Protein AF-A0A812WGP2-F1 (afdb_monomer_lite)

Structure (mmCIF, N/CA/C/O backbone):
data_AF-A0A812WGP2-F1
#
_entry.id   AF-A0A812WGP2-F1
#
loop_
_atom_site.group_PDB
_atom_site.id
_atom_site.type_symbol
_atom_site.label_atom_id
_atom_site.label_alt_id
_atom_site.label_comp_id
_atom_site.label_asym_id
_atom_site.label_entity_id
_atom_site.label_seq_id
_atom_site.pdbx_PDB_ins_code
_atom_site.Cartn_x
_atom_site.Cartn_y
_atom_site.Cartn_z
_atom_site.occupancy
_atom_site.B_iso_or_equiv
_atom_site.auth_seq_id
_atom_site.auth_comp_id
_atom_site.auth_asym_id
_atom_site.auth_atom_id
_atom_site.pdbx_PDB_model_num
ATOM 1 N N . MET A 1 1 ? 20.827 19.713 -6.432 1.00 37.56 1 MET A N 1
ATOM 2 C CA . MET A 1 1 ? 19.715 19.009 -5.761 1.00 37.56 1 MET A CA 1
ATOM 3 C C . MET A 1 1 ? 18.710 18.573 -6.820 1.00 37.56 1 MET A C 1
ATOM 5 O O . MET A 1 1 ? 17.705 19.246 -6.974 1.00 37.56 1 MET A O 1
ATOM 9 N N . SER A 1 2 ? 18.998 17.507 -7.579 1.00 42.19 2 SER A N 1
ATOM 10 C CA . SER A 1 2 ? 18.069 16.972 -8.594 1.00 42.19 2 SER A CA 1
ATOM 11 C C . SER A 1 2 ? 18.390 15.505 -8.925 1.00 42.19 2 SER A C 1
ATOM 13 O O . SER A 1 2 ? 18.636 15.168 -10.077 1.0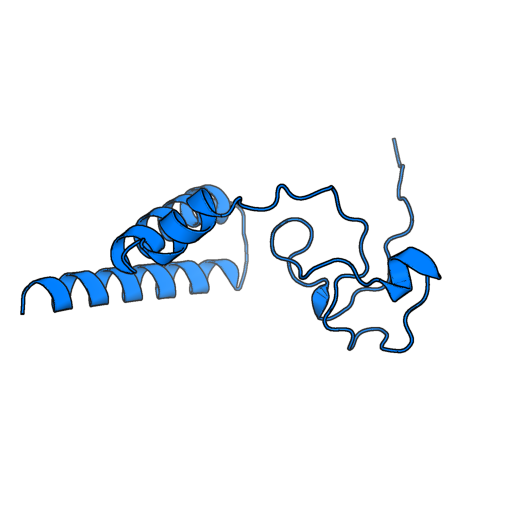0 42.19 2 SER A O 1
ATOM 15 N N . ASP A 1 3 ? 18.414 14.621 -7.925 1.00 41.06 3 ASP A N 1
ATOM 16 C CA . ASP A 1 3 ? 18.536 13.171 -8.140 1.00 41.06 3 ASP A CA 1
ATOM 17 C C . ASP A 1 3 ? 17.190 12.582 -8.589 1.00 41.06 3 ASP A C 1
ATOM 19 O O . ASP A 1 3 ? 16.498 11.884 -7.850 1.00 41.06 3 ASP A O 1
ATOM 23 N N . THR A 1 4 ? 16.775 12.881 -9.821 1.00 45.09 4 THR A N 1
ATOM 24 C CA . THR A 1 4 ? 15.630 12.212 -10.461 1.00 45.09 4 THR A CA 1
ATOM 25 C C . THR A 1 4 ? 16.094 10.866 -11.018 1.00 45.09 4 THR A C 1
ATOM 27 O O . THR A 1 4 ? 16.290 10.678 -12.217 1.00 45.09 4 THR A O 1
ATOM 30 N N . LYS A 1 5 ? 16.326 9.907 -10.115 1.00 44.38 5 LYS A N 1
ATOM 31 C CA . LYS A 1 5 ? 16.628 8.515 -10.466 1.00 44.38 5 LYS A CA 1
ATOM 32 C C . LYS A 1 5 ? 15.417 7.923 -11.193 1.00 44.38 5 LYS A C 1
ATOM 34 O O . LYS A 1 5 ? 14.316 7.916 -10.649 1.00 44.38 5 LYS A O 1
ATOM 39 N N . GLN A 1 6 ? 15.640 7.477 -12.429 1.00 48.44 6 GLN A N 1
ATOM 40 C CA . GLN A 1 6 ? 14.634 6.985 -13.373 1.00 48.44 6 GLN A CA 1
ATOM 41 C C . GLN A 1 6 ? 13.524 6.156 -12.705 1.00 48.44 6 GLN A C 1
ATOM 43 O O . GLN A 1 6 ? 13.761 5.097 -12.120 1.00 48.44 6 GLN A O 1
ATOM 48 N N . LEU A 1 7 ? 12.303 6.679 -12.808 1.00 57.72 7 LEU A N 1
ATOM 49 C CA . LEU A 1 7 ? 11.062 6.073 -12.349 1.00 57.72 7 LEU A CA 1
ATOM 50 C C . LEU A 1 7 ? 10.696 4.906 -13.279 1.00 57.72 7 LEU A C 1
ATOM 52 O O . LEU A 1 7 ? 10.493 5.113 -14.473 1.00 57.72 7 LEU A O 1
ATOM 56 N N . GLY A 1 8 ? 10.606 3.682 -12.746 1.00 63.97 8 GLY A N 1
ATOM 57 C CA . GLY A 1 8 ? 10.050 2.548 -13.493 1.00 63.97 8 GLY A CA 1
ATOM 58 C C . GLY A 1 8 ? 8.642 2.869 -14.014 1.00 63.97 8 GLY A C 1
ATOM 59 O O . GLY A 1 8 ? 7.889 3.575 -13.349 1.00 63.97 8 GLY A O 1
ATOM 60 N N . ALA A 1 9 ? 8.283 2.383 -15.205 1.00 81.12 9 ALA A N 1
ATOM 61 C CA . ALA A 1 9 ? 6.991 2.687 -15.836 1.00 81.12 9 ALA A CA 1
ATOM 62 C C . ALA A 1 9 ? 5.803 2.393 -14.898 1.00 81.12 9 ALA A C 1
ATOM 64 O O . ALA A 1 9 ? 5.776 1.348 -14.246 1.00 81.12 9 ALA A O 1
ATOM 65 N N . LEU A 1 10 ? 4.824 3.301 -14.826 1.00 87.75 10 LEU A N 1
ATOM 66 C CA . LEU A 1 10 ? 3.664 3.162 -13.942 1.00 87.75 10 LEU A CA 1
ATOM 67 C C . LEU A 1 10 ? 2.848 1.913 -14.311 1.00 87.75 10 LEU A C 1
ATOM 69 O O . LEU A 1 10 ? 2.307 1.827 -15.403 1.00 87.75 10 LEU A O 1
ATOM 73 N N . SER A 1 11 ? 2.693 0.980 -13.373 1.00 94.19 11 SER A N 1
ATOM 74 C CA . SER A 1 11 ? 1.805 -0.174 -13.527 1.00 94.19 11 SER A CA 1
ATOM 75 C C . SER A 1 11 ? 0.557 -0.060 -12.655 1.00 94.19 11 SER A C 1
ATOM 77 O O . SER A 1 11 ? 0.483 0.755 -11.728 1.00 94.19 11 SER A O 1
ATOM 79 N N . GLN A 1 12 ? -0.424 -0.934 -12.882 1.00 94.94 12 GLN A N 1
ATOM 80 C CA . GLN A 1 12 ? -1.579 -1.080 -11.998 1.00 94.94 12 GLN A CA 1
ATOM 81 C C . GLN A 1 12 ? -1.152 -1.344 -10.544 1.00 94.94 12 GLN A C 1
ATOM 83 O O . GLN A 1 12 ? -1.728 -0.774 -9.615 1.00 94.94 12 GLN A O 1
ATOM 88 N N . GLY A 1 13 ? -0.118 -2.166 -10.339 1.00 93.69 13 GLY A N 1
ATOM 89 C CA . GLY A 1 13 ? 0.446 -2.455 -9.021 1.00 93.69 13 GLY A CA 1
ATOM 90 C C . GLY A 1 13 ? 1.163 -1.275 -8.363 1.00 93.69 13 GLY A C 1
ATOM 91 O O . GLY A 1 13 ? 1.299 -1.264 -7.137 1.00 93.69 13 GLY A O 1
ATOM 92 N N . SER A 1 14 ? 1.592 -0.284 -9.149 1.00 93.44 14 SER A N 1
ATOM 93 C CA . SER A 1 14 ? 2.250 0.929 -8.654 1.00 93.44 14 SER A CA 1
ATOM 94 C C . SER A 1 14 ? 1.297 1.944 -8.019 1.00 93.44 14 SER A C 1
ATOM 96 O O . SER A 1 14 ? 1.755 2.867 -7.342 1.00 93.44 14 SER A O 1
ATOM 98 N N . ARG A 1 15 ? -0.022 1.794 -8.191 1.00 89.25 15 ARG A N 1
ATOM 99 C CA . ARG A 1 15 ? -1.010 2.698 -7.581 1.00 89.25 15 ARG A CA 1
ATOM 100 C C . ARG A 1 15 ? -0.884 2.681 -6.053 1.00 89.25 15 ARG A C 1
ATOM 102 O O . ARG A 1 15 ? -0.925 1.620 -5.438 1.00 89.25 15 ARG A O 1
ATOM 109 N N . GLY A 1 16 ? -0.721 3.863 -5.457 1.00 82.69 16 GLY A N 1
ATOM 110 C CA . GLY A 1 16 ? -0.507 4.034 -4.015 1.00 82.69 16 GLY A CA 1
ATOM 111 C C . GLY A 1 16 ? 0.958 3.980 -3.563 1.00 82.69 16 GLY A C 1
ATOM 112 O O . GLY A 1 16 ? 1.212 3.920 -2.363 1.00 82.69 16 GLY A O 1
ATOM 113 N N . HIS A 1 17 ? 1.939 3.967 -4.470 1.00 87.00 17 HIS A N 1
ATOM 114 C CA . HIS A 1 17 ? 3.355 4.063 -4.094 1.00 87.00 17 HIS A CA 1
ATOM 115 C C . HIS A 1 17 ? 3.649 5.422 -3.425 1.00 87.00 17 HIS A C 1
ATOM 117 O O . HIS A 1 17 ? 3.107 6.423 -3.890 1.00 87.00 17 HIS A O 1
ATOM 123 N N . PRO A 1 18 ? 4.477 5.489 -2.360 1.00 86.31 18 PRO A N 1
ATOM 124 C CA . PRO A 1 18 ? 5.289 4.411 -1.771 1.00 86.31 18 PRO A CA 1
ATOM 125 C C . PRO A 1 18 ? 4.590 3.555 -0.704 1.00 86.31 18 PRO A C 1
ATOM 127 O O . PRO A 1 18 ? 5.030 2.433 -0.431 1.00 86.31 18 PRO A O 1
ATOM 130 N N . PHE A 1 19 ? 3.481 4.033 -0.142 1.00 81.06 19 PHE A N 1
ATOM 131 C CA . PHE A 1 19 ? 2.916 3.495 1.100 1.00 81.06 19 PHE A CA 1
ATOM 132 C C . PHE A 1 19 ? 1.971 2.301 0.898 1.00 81.06 19 PHE A C 1
ATOM 134 O O . PHE A 1 19 ? 2.072 1.299 1.601 1.00 81.06 19 PHE A O 1
ATOM 141 N N . LEU A 1 20 ? 1.077 2.383 -0.088 1.00 83.25 20 LEU A N 1
ATOM 142 C CA . LEU A 1 20 ? -0.039 1.450 -0.303 1.00 83.25 20 LEU A CA 1
ATOM 143 C C . LEU A 1 20 ? 0.071 0.637 -1.601 1.00 83.25 20 LEU A C 1
ATOM 145 O 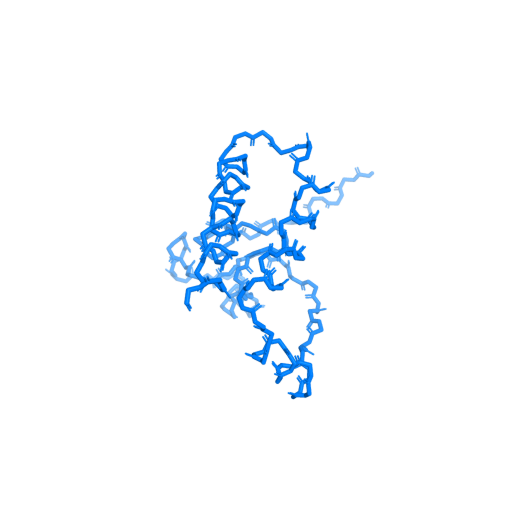O . LEU A 1 20 ? -0.798 -0.183 -1.895 1.00 83.25 20 LEU A O 1
ATOM 149 N N . CYS A 1 21 ? 1.137 0.831 -2.381 1.00 90.38 21 CYS A N 1
ATOM 150 C CA . CYS A 1 21 ? 1.369 0.023 -3.576 1.00 90.38 21 CYS A CA 1
ATOM 151 C C . CYS A 1 21 ? 1.593 -1.460 -3.256 1.00 90.38 21 CYS A C 1
ATOM 153 O O . CYS A 1 21 ? 1.989 -1.861 -2.148 1.00 90.38 21 CYS A O 1
ATOM 155 N N . ARG A 1 22 ? 1.379 -2.284 -4.287 1.00 92.44 22 ARG A N 1
ATOM 156 C CA . ARG A 1 22 ? 1.637 -3.725 -4.255 1.00 92.44 22 ARG A CA 1
ATOM 157 C C . ARG A 1 22 ? 3.137 -4.004 -4.102 1.00 92.44 22 ARG A C 1
ATOM 159 O O . ARG A 1 22 ? 3.974 -3.111 -4.163 1.00 92.44 22 ARG A O 1
ATOM 166 N N . ARG A 1 23 ? 3.480 -5.276 -3.890 1.00 92.25 23 ARG A N 1
ATOM 167 C CA . ARG A 1 23 ? 4.879 -5.728 -3.786 1.00 92.25 23 ARG A CA 1
ATOM 168 C C . ARG A 1 23 ? 5.670 -5.366 -5.060 1.00 92.25 23 ARG A C 1
ATOM 170 O O . ARG A 1 23 ? 5.058 -5.310 -6.131 1.00 92.25 23 ARG A O 1
ATOM 177 N N . PRO A 1 24 ? 7.000 -5.169 -4.963 1.00 93.69 24 PRO A N 1
ATOM 178 C CA . PRO A 1 24 ? 7.842 -4.880 -6.121 1.00 93.69 24 PRO A CA 1
ATOM 179 C C . PRO A 1 24 ? 7.744 -5.981 -7.179 1.00 93.69 24 PRO A C 1
ATOM 181 O O . PRO A 1 24 ? 7.723 -7.173 -6.858 1.00 93.69 24 PRO A O 1
ATOM 184 N N . CYS A 1 25 ? 7.710 -5.572 -8.443 1.00 94.56 25 CYS A N 1
ATOM 185 C CA . CYS A 1 25 ? 7.744 -6.460 -9.591 1.00 94.56 25 CYS A CA 1
ATOM 186 C C . CYS A 1 25 ? 9.130 -7.084 -9.716 1.00 94.56 25 CYS A C 1
ATOM 188 O O . CYS A 1 25 ? 10.128 -6.391 -9.914 1.00 94.56 25 CYS A O 1
ATOM 190 N N . VAL A 1 26 ? 9.189 -8.412 -9.631 1.00 93.56 26 VAL A N 1
ATOM 191 C CA . VAL A 1 26 ? 10.450 -9.158 -9.729 1.00 93.56 26 VAL A CA 1
ATOM 192 C C . VAL A 1 26 ? 11.106 -9.018 -11.102 1.00 93.56 26 VAL A C 1
ATOM 194 O O . VAL A 1 26 ? 12.328 -9.067 -11.182 1.00 93.56 26 VAL A O 1
ATOM 197 N N . HIS A 1 27 ? 10.319 -8.812 -12.163 1.00 93.81 27 HIS A N 1
ATOM 198 C CA . HIS A 1 27 ? 10.833 -8.617 -13.520 1.00 93.81 27 HIS A CA 1
ATOM 199 C C . HIS A 1 27 ? 11.494 -7.246 -13.660 1.00 93.81 27 HIS A C 1
ATOM 201 O O . HIS A 1 27 ? 12.668 -7.183 -13.998 1.00 93.81 27 HIS A O 1
ATOM 207 N N . ILE A 1 28 ? 10.820 -6.160 -13.260 1.00 93.69 28 ILE A N 1
ATOM 208 C CA . ILE A 1 28 ? 11.459 -4.834 -13.219 1.00 93.69 28 ILE A CA 1
ATOM 209 C C . ILE A 1 28 ? 12.713 -4.851 -12.342 1.00 93.69 28 ILE A C 1
ATOM 211 O O . ILE A 1 28 ? 13.742 -4.321 -12.745 1.00 93.69 28 ILE A O 1
ATOM 215 N N . LEU A 1 29 ? 12.662 -5.50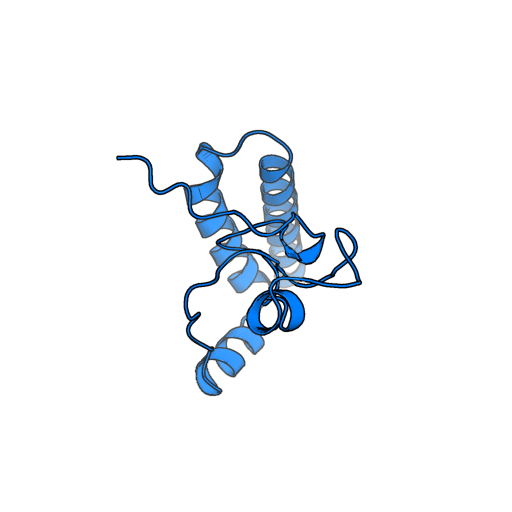0 -11.176 1.00 89.25 29 LEU A N 1
ATOM 216 C CA . LEU A 1 29 ? 13.801 -5.534 -10.260 1.00 89.25 29 LEU A CA 1
ATOM 217 C C . LEU A 1 29 ? 15.009 -6.302 -10.821 1.00 89.25 29 LEU A C 1
ATOM 219 O O . LEU A 1 29 ? 16.142 -5.927 -10.539 1.00 89.25 29 LEU A O 1
ATOM 223 N N . ARG A 1 30 ? 14.783 -7.387 -11.574 1.00 89.62 30 ARG A N 1
ATOM 224 C CA . ARG A 1 30 ? 15.859 -8.247 -12.099 1.00 89.62 30 ARG A CA 1
ATOM 225 C C . ARG A 1 30 ? 16.362 -7.817 -13.471 1.00 89.62 30 ARG A C 1
ATOM 227 O O . ARG A 1 30 ? 17.563 -7.855 -13.700 1.00 89.62 30 ARG A O 1
ATOM 234 N N . SER A 1 31 ? 15.457 -7.472 -14.383 1.00 88.81 31 SER A N 1
ATOM 235 C CA . SER A 1 31 ? 15.767 -7.209 -15.794 1.00 88.81 31 SER A CA 1
ATOM 236 C C . SER A 1 31 ? 15.530 -5.762 -16.219 1.00 88.81 31 SER A C 1
ATOM 238 O O . SER A 1 31 ? 15.789 -5.432 -17.371 1.00 88.81 31 SER A O 1
ATOM 240 N N . GLY A 1 32 ? 15.007 -4.898 -15.342 1.00 88.06 32 GLY A N 1
ATOM 241 C CA . GLY A 1 32 ? 14.663 -3.509 -15.680 1.00 88.06 32 GLY A CA 1
ATOM 242 C C . GLY A 1 32 ? 13.443 -3.369 -16.597 1.00 88.06 32 GLY A C 1
ATOM 243 O O . GLY A 1 32 ? 13.024 -2.257 -16.901 1.00 88.06 32 GLY A O 1
ATOM 244 N N . SER A 1 33 ? 12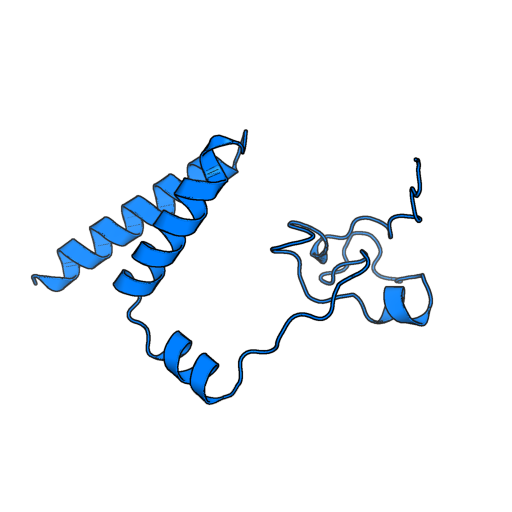.846 -4.483 -17.023 1.00 90.69 33 SER A N 1
ATOM 245 C CA . SER A 1 33 ? 11.723 -4.530 -17.956 1.00 90.69 33 SER A CA 1
ATOM 246 C C . SER A 1 33 ? 10.704 -5.586 -17.530 1.00 90.69 33 SER A C 1
ATOM 248 O O . SER A 1 33 ? 11.045 -6.613 -16.939 1.00 90.69 33 SER A O 1
ATOM 250 N N . CYS A 1 34 ? 9.427 -5.319 -17.803 1.00 93.44 34 CYS A N 1
ATOM 251 C CA . CYS A 1 34 ? 8.328 -6.234 -17.526 1.00 93.44 34 CYS A CA 1
ATOM 252 C C . CYS A 1 34 ? 7.444 -6.355 -18.764 1.00 93.44 34 CYS A C 1
ATOM 254 O O . CYS A 1 34 ? 6.935 -5.353 -19.260 1.00 93.44 34 CYS A O 1
ATOM 256 N N . ALA A 1 35 ? 7.218 -7.587 -19.224 1.00 93.94 35 ALA A N 1
ATOM 257 C CA . ALA A 1 35 ? 6.396 -7.867 -20.401 1.00 93.94 35 ALA A CA 1
ATOM 258 C C . ALA A 1 35 ? 4.917 -7.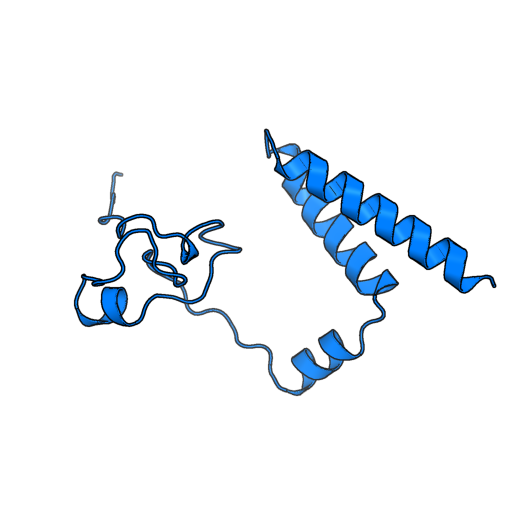479 -20.222 1.00 93.94 35 ALA A C 1
ATOM 260 O O . ALA A 1 35 ? 4.222 -7.246 -21.203 1.00 93.94 35 ALA A O 1
ATOM 261 N N . HIS A 1 36 ? 4.435 -7.382 -18.978 1.00 93.25 36 HIS A N 1
ATOM 262 C CA . HIS A 1 36 ? 3.056 -6.982 -18.686 1.00 93.25 36 HIS A CA 1
ATOM 263 C C . HIS A 1 36 ? 2.827 -5.466 -18.782 1.00 93.25 36 HIS A C 1
ATOM 265 O O . HIS A 1 36 ? 1.674 -5.031 -18.759 1.00 93.25 36 HIS A O 1
ATOM 271 N N . GLY A 1 37 ? 3.897 -4.663 -18.867 1.00 90.81 37 GLY A N 1
ATOM 272 C CA . GLY A 1 37 ? 3.809 -3.204 -18.933 1.00 90.81 37 GLY A CA 1
ATOM 273 C C . GLY A 1 37 ? 2.880 -2.627 -17.861 1.00 90.81 37 GLY A C 1
ATOM 274 O O . GLY A 1 37 ? 2.915 -3.038 -16.696 1.00 90.81 37 GLY A O 1
ATOM 275 N N . ASP A 1 38 ? 1.999 -1.724 -18.276 1.00 91.94 38 ASP A N 1
ATOM 276 C CA . ASP A 1 38 ? 1.091 -0.995 -17.385 1.00 91.94 38 ASP A CA 1
ATOM 277 C C . ASP A 1 38 ? 0.034 -1.900 -16.724 1.00 91.94 38 ASP A C 1
ATOM 279 O O . ASP A 1 38 ? -0.484 -1.582 -15.652 1.00 91.94 38 ASP A O 1
ATOM 283 N N . SER A 1 39 ? -0.252 -3.068 -17.312 1.00 94.75 39 SER A N 1
ATOM 284 C CA . SER A 1 39 ? -1.193 -4.055 -16.759 1.00 94.75 39 SER A CA 1
ATOM 285 C C . SER A 1 39 ? -0.603 -4.901 -15.624 1.00 94.75 39 SER A C 1
ATOM 287 O O . SER A 1 39 ? -1.312 -5.693 -15.004 1.00 94.75 39 SER A O 1
ATOM 289 N N . CYS A 1 40 ? 0.692 -4.749 -15.318 1.00 95.75 40 CYS A N 1
ATOM 290 C CA . CYS A 1 40 ? 1.320 -5.509 -14.246 1.00 95.75 40 CYS A CA 1
ATOM 291 C C . CYS A 1 40 ? 0.673 -5.194 -12.887 1.00 95.75 40 CYS A C 1
ATOM 293 O O . CYS A 1 40 ? 0.619 -4.046 -12.439 1.00 95.75 40 CYS A O 1
ATOM 295 N N . SER A 1 41 ? 0.249 -6.233 -12.168 1.00 96.44 41 SER A N 1
ATOM 296 C CA . SER A 1 41 ? -0.319 -6.111 -10.821 1.00 96.44 41 SER A CA 1
ATOM 297 C C . SER A 1 41 ? 0.726 -5.846 -9.729 1.00 96.44 41 SER A C 1
ATOM 299 O O . SER A 1 41 ? 0.365 -5.691 -8.561 1.00 96.44 41 SER A O 1
ATOM 301 N N . TYR A 1 42 ? 2.016 -5.812 -10.074 1.00 95.38 42 TYR A N 1
ATOM 302 C CA . TYR A 1 42 ? 3.127 -5.545 -9.159 1.00 95.38 42 TYR A CA 1
ATOM 303 C C . TYR A 1 42 ? 3.715 -4.159 -9.397 1.00 95.38 42 TYR A C 1
ATOM 305 O O . TYR A 1 42 ? 3.700 -3.654 -10.515 1.00 95.38 42 TYR A O 1
ATOM 313 N N . CYS A 1 43 ? 4.244 -3.543 -8.344 1.00 94.88 43 CYS A N 1
ATOM 314 C CA . CYS A 1 43 ? 4.753 -2.180 -8.409 1.00 94.88 43 CYS A CA 1
ATOM 315 C C . CYS A 1 43 ? 6.117 -2.129 -9.112 1.00 94.88 43 CYS A C 1
ATOM 317 O O . CYS A 1 43 ? 7.016 -2.914 -8.815 1.00 94.88 43 CYS A O 1
ATOM 319 N N . HIS A 1 44 ? 6.266 -1.202 -10.051 1.00 94.88 44 HIS A N 1
ATOM 320 C CA . HIS A 1 44 ? 7.471 -1.025 -10.866 1.00 94.88 44 HIS A CA 1
ATOM 321 C C . HIS A 1 44 ? 8.467 -0.012 -10.283 1.00 94.88 44 HIS A C 1
ATOM 323 O O . HIS A 1 44 ? 9.557 0.158 -10.822 1.00 94.88 44 HIS A O 1
ATOM 329 N N . PHE A 1 45 ? 8.122 0.659 -9.185 1.00 92.25 45 PHE A N 1
ATOM 330 C CA . PHE A 1 45 ? 9.015 1.619 -8.540 1.00 92.25 45 PHE A CA 1
ATOM 331 C C . PHE A 1 45 ? 10.002 0.944 -7.571 1.00 92.25 45 PHE A C 1
ATOM 333 O O . PHE A 1 45 ? 9.748 -0.173 -7.104 1.00 92.25 45 PHE A O 1
ATOM 340 N N . PRO A 1 46 ? 11.132 1.597 -7.241 1.00 89.81 46 PRO A N 1
ATOM 341 C CA . PRO A 1 46 ? 12.031 1.139 -6.183 1.00 89.81 46 PRO A CA 1
ATOM 342 C C . PRO A 1 46 ? 11.301 1.028 -4.842 1.00 89.81 46 PRO A C 1
ATOM 344 O O . PRO A 1 46 ? 10.481 1.878 -4.520 1.00 89.81 46 PRO A O 1
ATOM 347 N N . HIS A 1 47 ? 11.588 -0.006 -4.051 1.00 87.50 47 HIS A N 1
ATOM 348 C CA . HIS A 1 47 ? 11.008 -0.163 -2.715 1.00 87.50 47 HIS A CA 1
ATOM 349 C C . HIS A 1 47 ? 12.097 -0.240 -1.666 1.00 87.50 47 HIS A C 1
ATOM 351 O O . HIS A 1 47 ? 13.086 -0.950 -1.840 1.00 87.50 47 HIS A O 1
ATOM 357 N N . GLU A 1 48 ? 11.842 0.412 -0.541 1.00 84.31 48 GLU A N 1
ATOM 358 C CA . GLU A 1 48 ? 12.571 0.147 0.688 1.00 84.31 48 GLU A CA 1
ATOM 359 C C . GLU A 1 48 ? 12.132 -1.193 1.289 1.00 84.31 48 GLU A C 1
ATOM 361 O O . GLU A 1 48 ? 11.019 -1.687 1.052 1.00 84.31 48 GLU A O 1
ATOM 366 N N . ALA A 1 49 ? 13.024 -1.805 2.065 1.00 78.31 49 ALA A N 1
ATOM 367 C CA . ALA A 1 49 ? 12.717 -3.033 2.775 1.00 78.31 49 ALA A CA 1
ATOM 368 C C . ALA A 1 49 ? 11.591 -2.770 3.786 1.00 78.31 49 ALA A C 1
ATOM 370 O O . ALA A 1 49 ? 11.780 -2.083 4.784 1.00 78.31 49 ALA A O 1
ATOM 371 N N . ARG A 1 50 ? 10.404 -3.330 3.531 1.00 77.94 50 ARG A N 1
ATOM 372 C CA . ARG A 1 50 ? 9.297 -3.290 4.491 1.00 77.94 50 ARG A CA 1
ATOM 373 C C . ARG A 1 50 ? 9.503 -4.376 5.537 1.00 77.94 50 ARG A C 1
ATOM 375 O O . ARG A 1 50 ? 9.673 -5.548 5.182 1.00 77.94 50 ARG A O 1
ATOM 382 N N . SER A 1 51 ? 9.422 -4.001 6.808 1.00 78.81 51 SER A N 1
ATOM 383 C CA . SER A 1 51 ? 9.382 -4.950 7.917 1.00 78.81 51 SER A CA 1
ATOM 384 C C . SER A 1 51 ? 8.220 -5.916 7.706 1.00 78.81 51 SER A C 1
ATOM 386 O O . SER A 1 51 ? 7.065 -5.509 7.563 1.00 78.81 51 SER A O 1
ATOM 388 N N . LYS A 1 52 ? 8.522 -7.213 7.628 1.00 81.75 52 LYS A N 1
ATOM 389 C CA . LYS A 1 52 ? 7.478 -8.236 7.624 1.00 81.75 52 LYS A CA 1
ATOM 390 C C . LYS A 1 52 ? 6.934 -8.337 9.039 1.00 81.75 52 LYS A C 1
ATOM 392 O O . LYS A 1 52 ? 7.720 -8.448 9.973 1.00 81.75 52 LYS A O 1
ATOM 397 N N . LEU A 1 53 ? 5.611 -8.349 9.164 1.00 82.62 53 LEU A N 1
ATOM 398 C CA . LEU A 1 53 ? 4.983 -8.738 10.419 1.00 82.62 53 LEU A CA 1
ATOM 399 C C . LEU A 1 53 ? 5.419 -10.163 10.759 1.00 82.62 53 LEU A C 1
ATOM 401 O O . LEU A 1 53 ? 5.288 -11.063 9.915 1.00 82.62 53 LEU A O 1
ATOM 405 N N . ASP A 1 54 ? 5.941 -10.346 11.968 1.00 92.06 54 ASP A N 1
ATOM 406 C CA . ASP A 1 54 ? 6.235 -11.670 12.497 1.00 92.06 54 ASP A CA 1
ATOM 407 C C . ASP A 1 54 ? 4.935 -12.459 12.751 1.00 92.06 54 ASP A C 1
ATOM 409 O O . ASP A 1 54 ? 3.819 -11.945 12.617 1.00 92.06 54 ASP A O 1
ATOM 413 N N . THR A 1 55 ? 5.065 -13.745 13.076 1.00 90.81 55 THR A N 1
ATOM 414 C CA . THR A 1 55 ? 3.912 -14.634 13.280 1.00 90.81 55 THR A CA 1
ATOM 415 C C . THR A 1 55 ? 2.981 -14.135 14.388 1.00 90.81 55 THR A C 1
ATOM 417 O O . THR A 1 55 ? 1.763 -14.208 14.240 1.00 90.81 55 THR A O 1
ATOM 420 N N . ARG A 1 56 ? 3.534 -13.590 15.479 1.00 92.62 56 ARG A N 1
ATOM 421 C CA . ARG A 1 56 ? 2.753 -13.081 16.611 1.00 92.62 56 ARG A CA 1
ATOM 422 C C . ARG A 1 56 ? 2.024 -11.798 16.228 1.00 92.62 56 ARG A C 1
ATOM 424 O O . ARG A 1 56 ? 0.835 -11.679 16.501 1.00 92.62 56 ARG A O 1
ATOM 431 N N . GLN A 1 57 ? 2.712 -10.867 15.575 1.00 89.06 57 GLN A N 1
ATOM 432 C CA . GLN A 1 57 ? 2.132 -9.619 15.080 1.00 89.06 57 GLN A CA 1
ATOM 433 C C . GLN A 1 57 ? 1.006 -9.891 14.081 1.00 89.06 57 GLN A C 1
ATOM 435 O O . GLN A 1 57 ? -0.050 -9.270 14.158 1.00 89.06 57 GLN A O 1
ATOM 440 N N . ARG A 1 58 ? 1.193 -10.866 13.184 1.00 88.12 58 ARG A N 1
ATOM 441 C CA . ARG A 1 58 ? 0.146 -11.300 12.255 1.00 88.12 58 ARG A CA 1
ATOM 442 C C . ARG A 1 58 ? -1.070 -11.852 12.993 1.00 88.12 58 ARG A C 1
ATOM 444 O O . ARG A 1 58 ? -2.174 -11.404 12.709 1.00 88.12 58 ARG A O 1
ATOM 451 N N . ALA A 1 59 ? -0.866 -12.750 13.956 1.00 90.25 59 ALA A N 1
ATOM 452 C CA . ALA A 1 59 ? -1.957 -13.311 14.750 1.00 90.25 59 ALA A CA 1
ATOM 453 C C . ALA A 1 59 ? -2.715 -12.227 15.536 1.00 90.25 59 ALA A C 1
ATOM 455 O O . ALA A 1 59 ? -3.938 -12.265 15.615 1.00 90.25 59 ALA A O 1
ATOM 456 N N . MET A 1 60 ? -2.010 -11.221 16.067 1.00 87.06 60 MET A N 1
ATOM 457 C CA . MET A 1 60 ? -2.634 -10.066 16.724 1.00 87.06 60 MET A CA 1
ATOM 458 C C . MET A 1 60 ? -3.495 -9.246 15.759 1.00 87.06 60 MET A C 1
ATOM 460 O O . MET A 1 60 ? -4.603 -8.861 16.119 1.00 87.06 60 MET A O 1
ATOM 464 N N . CYS A 1 61 ? -3.013 -8.992 14.538 1.00 82.44 61 CYS A N 1
ATOM 465 C CA . CYS A 1 61 ? -3.800 -8.303 13.516 1.00 82.44 61 CYS A CA 1
ATOM 466 C C . CYS A 1 61 ? -5.023 -9.122 13.077 1.00 82.44 61 CYS A C 1
ATOM 468 O O . CYS A 1 61 ? -6.083 -8.547 12.863 1.00 82.44 61 CYS A O 1
ATOM 470 N N . GLU A 1 62 ? -4.891 -10.445 12.952 1.00 84.75 62 GLU A N 1
ATOM 471 C CA . GLU A 1 62 ? -5.989 -11.346 12.572 1.00 84.75 62 GLU A CA 1
ATOM 472 C C . GLU A 1 62 ? -7.044 -11.483 13.678 1.00 84.75 62 GLU A C 1
ATOM 474 O O . GLU A 1 62 ? -8.234 -11.561 13.384 1.00 84.75 62 GLU A O 1
ATOM 479 N N . ALA A 1 63 ? -6.629 -11.460 14.947 1.00 88.56 63 ALA A N 1
ATOM 480 C CA . ALA A 1 63 ? -7.526 -11.502 16.099 1.00 88.56 63 ALA A CA 1
ATOM 481 C C . ALA A 1 63 ? -8.180 -10.145 16.418 1.00 88.56 63 ALA A C 1
ATOM 483 O O . ALA A 1 63 ? -9.045 -10.076 17.293 1.00 88.56 63 ALA A O 1
ATOM 484 N N . MET A 1 64 ? -7.772 -9.062 15.748 1.00 86.19 64 MET A N 1
ATOM 485 C CA . MET A 1 64 ? -8.300 -7.725 16.005 1.00 86.19 64 MET A CA 1
ATOM 486 C C . MET A 1 64 ? -9.757 -7.624 15.525 1.00 86.19 64 MET A C 1
ATOM 488 O O . MET A 1 64 ? -10.023 -7.793 14.332 1.00 86.19 64 MET A O 1
ATOM 492 N N . PRO A 1 65 ? -10.721 -7.296 16.409 1.00 88.94 65 PRO A N 1
ATOM 493 C CA . PRO A 1 65 ? -12.107 -7.110 16.003 1.00 88.94 65 PRO A CA 1
ATOM 494 C C . PRO A 1 65 ? -12.234 -6.023 14.933 1.00 88.94 65 PRO A C 1
ATOM 496 O O . PRO A 1 65 ? -11.610 -4.964 15.043 1.00 88.94 65 PRO A O 1
ATOM 499 N N . LYS A 1 66 ? -13.108 -6.241 13.939 1.00 82.38 66 LYS A N 1
ATOM 500 C CA . LYS A 1 66 ? -13.343 -5.302 12.823 1.00 82.38 66 LYS A CA 1
ATOM 501 C C . LYS A 1 66 ? -13.565 -3.863 13.311 1.00 82.38 66 LYS A C 1
ATOM 503 O O . LYS A 1 66 ? -13.025 -2.938 12.717 1.00 82.38 66 LYS A O 1
ATOM 508 N N . ALA A 1 67 ? -14.302 -3.678 14.409 1.00 82.31 67 ALA A N 1
ATOM 509 C CA . ALA A 1 67 ? -14.543 -2.366 15.016 1.00 82.31 67 ALA A CA 1
ATOM 510 C C . ALA A 1 67 ? -13.245 -1.650 15.428 1.00 82.31 67 ALA A C 1
ATOM 512 O O . ALA A 1 67 ? -13.047 -0.488 15.088 1.00 82.31 67 ALA A O 1
ATOM 513 N N . GLN A 1 68 ? -12.356 -2.362 16.129 1.00 84.62 68 GLN A N 1
ATOM 514 C CA . GLN A 1 68 ? -11.090 -1.819 16.628 1.00 84.62 68 GLN A CA 1
ATOM 515 C C . GLN A 1 68 ? -10.119 -1.536 15.479 1.00 84.62 68 GLN A C 1
ATOM 517 O O . GLN A 1 68 ? -9.442 -0.513 15.465 1.00 84.62 68 GLN A O 1
ATOM 522 N N . PHE A 1 69 ? -10.090 -2.407 14.469 1.00 84.88 69 PHE A N 1
ATOM 523 C CA . PHE A 1 69 ? -9.294 -2.161 13.270 1.00 84.88 69 PHE A CA 1
ATOM 524 C C . PHE A 1 69 ? -9.766 -0.903 12.532 1.00 84.88 69 PHE A C 1
ATOM 526 O O . PHE A 1 69 ? -8.961 -0.040 12.184 1.00 84.88 69 PHE A O 1
ATOM 533 N N . LEU A 1 70 ? -11.081 -0.774 12.326 1.00 82.88 70 LEU A N 1
ATOM 534 C CA . LEU A 1 70 ? -11.668 0.385 11.663 1.00 82.88 70 LEU A CA 1
ATOM 535 C C . LEU A 1 70 ? -11.455 1.679 12.452 1.00 82.88 70 LEU A C 1
ATOM 537 O O . LEU A 1 70 ? -11.227 2.710 11.820 1.00 82.88 70 LEU A O 1
ATOM 541 N N . SER A 1 71 ? -11.493 1.655 13.790 1.00 85.06 71 SER A N 1
ATOM 542 C CA . SER A 1 71 ? -11.252 2.859 14.595 1.00 85.06 71 SER A CA 1
ATOM 543 C C . SER A 1 71 ? -9.819 3.355 14.420 1.00 85.06 71 SER A C 1
ATOM 545 O O . SER A 1 71 ? -9.618 4.512 14.053 1.00 85.06 71 SER A O 1
ATOM 547 N N . VAL A 1 72 ? -8.836 2.458 14.569 1.00 84.25 72 VAL A N 1
ATOM 548 C CA . VAL A 1 72 ? -7.410 2.783 14.410 1.00 84.25 72 VAL A CA 1
ATOM 549 C C . VAL A 1 72 ? -7.117 3.259 12.987 1.00 84.25 72 VAL A C 1
ATOM 551 O O . VAL A 1 72 ? -6.480 4.295 12.795 1.00 84.25 72 VAL A O 1
ATOM 554 N N . LEU A 1 73 ? -7.622 2.547 11.974 1.00 83.31 73 LEU A N 1
ATOM 555 C CA . LEU A 1 73 ? -7.412 2.908 10.573 1.00 83.31 73 LEU A CA 1
ATOM 556 C C . LEU A 1 73 ? -8.027 4.273 10.236 1.00 83.31 73 LEU A C 1
ATOM 558 O O . LEU A 1 73 ? -7.397 5.077 9.552 1.00 83.31 73 LEU A O 1
ATOM 562 N N . THR A 1 74 ? -9.242 4.548 10.716 1.00 81.56 74 THR A N 1
ATOM 563 C CA . THR A 1 74 ? -9.926 5.826 10.467 1.00 81.56 74 THR A CA 1
ATOM 564 C C . THR A 1 74 ? -9.160 6.990 11.081 1.00 81.56 74 THR A C 1
ATOM 566 O O . THR A 1 74 ? -9.027 8.026 10.438 1.00 81.56 74 THR A O 1
ATOM 569 N N . GLU A 1 75 ? -8.627 6.830 12.291 1.00 81.19 75 GLU A N 1
ATOM 570 C CA . GLU A 1 75 ? -7.872 7.877 12.984 1.00 81.19 75 GLU A CA 1
ATOM 571 C C . GLU A 1 75 ? -6.509 8.147 12.325 1.00 81.19 75 GLU A C 1
ATOM 573 O O . GLU A 1 75 ? -6.143 9.301 12.075 1.00 81.19 75 GLU A O 1
ATOM 578 N N . MET A 1 76 ? -5.800 7.090 11.914 1.00 76.69 76 MET A N 1
ATOM 579 C CA . MET A 1 76 ? -4.566 7.219 11.132 1.00 76.69 76 MET A CA 1
ATOM 580 C C . MET A 1 76 ? -4.804 7.932 9.799 1.00 76.69 76 MET A C 1
ATOM 582 O O . MET A 1 76 ? -4.081 8.859 9.445 1.00 76.69 76 MET A O 1
ATOM 586 N N . LEU A 1 77 ? -5.844 7.540 9.062 1.00 75.94 77 LEU A N 1
ATOM 587 C CA . LEU A 1 77 ? -6.147 8.159 7.775 1.00 75.94 77 LEU A CA 1
ATOM 588 C C . LEU A 1 77 ? -6.715 9.575 7.930 1.00 75.94 77 LEU A C 1
ATOM 590 O O . LEU A 1 77 ? -6.486 10.408 7.061 1.00 75.94 77 LEU A O 1
ATOM 594 N N . ALA A 1 78 ? -7.427 9.883 9.016 1.00 72.81 78 ALA A N 1
ATOM 595 C CA . ALA A 1 78 ? -7.922 11.231 9.286 1.00 72.81 78 ALA A CA 1
ATOM 596 C C . ALA A 1 78 ? -6.782 12.207 9.607 1.00 72.81 78 ALA A C 1
ATOM 598 O O . ALA A 1 78 ? -6.806 13.337 9.124 1.00 72.81 78 ALA A O 1
ATOM 599 N N . SER A 1 79 ? -5.769 11.764 10.360 1.00 67.94 79 SER A N 1
ATOM 600 C CA . SER A 1 79 ? -4.586 12.583 10.663 1.00 67.94 79 SER A CA 1
ATOM 601 C C . SER A 1 79 ? -3.697 12.834 9.437 1.00 67.94 79 SER A C 1
ATOM 603 O O . SER A 1 79 ? -3.026 13.858 9.374 1.00 67.94 79 SER A O 1
ATOM 605 N N . GLN A 1 80 ? -3.747 11.957 8.428 1.00 62.88 80 GLN A N 1
ATOM 606 C CA . GLN A 1 80 ? -3.037 12.115 7.148 1.00 62.88 80 GLN A CA 1
ATOM 607 C C . GLN A 1 80 ? -3.893 12.761 6.038 1.00 62.88 80 GLN A C 1
ATOM 609 O O . GLN A 1 80 ? -3.363 13.290 5.065 1.00 62.88 80 GLN A O 1
ATOM 614 N N . GLY A 1 81 ? -5.221 12.710 6.161 1.00 56.97 81 GLY A N 1
ATOM 615 C CA . GLY A 1 81 ? -6.180 13.041 5.103 1.00 56.97 81 GLY A CA 1
ATOM 616 C C . GLY A 1 81 ? -6.531 14.521 4.957 1.00 56.97 81 GLY A C 1
ATOM 617 O O . GLY A 1 81 ? -7.201 14.876 3.988 1.00 56.97 81 GLY A O 1
ATOM 618 N N . ALA A 1 82 ? -6.090 15.391 5.874 1.00 54.78 82 ALA A N 1
ATOM 619 C CA . ALA A 1 82 ? -6.309 16.839 5.765 1.00 54.78 82 ALA A CA 1
ATOM 620 C C . ALA A 1 82 ? -5.654 17.446 4.505 1.00 54.78 82 ALA A C 1
ATOM 622 O O . ALA A 1 82 ? -6.144 18.439 3.974 1.00 54.78 82 ALA A O 1
ATOM 623 N N . GLU A 1 83 ? -4.607 16.797 3.993 1.00 53.84 83 GLU A N 1
ATOM 624 C CA . GLU A 1 83 ? -3.779 17.257 2.871 1.00 53.84 83 GLU A CA 1
ATOM 625 C C . GLU A 1 83 ? -4.121 16.560 1.533 1.00 53.84 83 GLU A C 1
ATOM 627 O O . GLU A 1 83 ? -3.476 16.821 0.520 1.00 53.84 83 GLU A O 1
ATOM 632 N N . ILE A 1 84 ? -5.115 15.655 1.493 1.00 54.81 84 ILE A N 1
ATOM 633 C CA . ILE A 1 84 ? -5.383 14.802 0.317 1.00 54.81 84 ILE A CA 1
ATOM 634 C C . ILE A 1 84 ? -6.622 15.299 -0.458 1.00 54.81 84 ILE A C 1
ATOM 636 O O . ILE A 1 84 ? -7.755 15.023 -0.050 1.00 54.81 84 ILE A O 1
ATOM 640 N N . PRO A 1 85 ? -6.463 15.997 -1.600 1.00 53.25 85 PRO A N 1
ATOM 641 C CA . PRO A 1 85 ? -7.580 16.314 -2.490 1.00 53.25 85 PRO A CA 1
ATOM 642 C C . PRO A 1 85 ? -8.101 15.068 -3.239 1.00 53.25 85 PRO A C 1
ATOM 644 O O . PRO A 1 85 ? -7.360 14.127 -3.521 1.00 53.25 85 PRO A O 1
ATOM 647 N N . GLY A 1 86 ? -9.387 15.069 -3.611 1.00 61.81 86 GLY A N 1
ATOM 648 C CA . GLY A 1 86 ? -10.001 14.035 -4.462 1.00 61.81 86 GLY A CA 1
ATOM 649 C C . GLY A 1 86 ? -10.555 12.808 -3.716 1.00 61.81 86 GLY A C 1
ATOM 650 O O . GLY A 1 86 ? -11.049 12.917 -2.595 1.00 61.81 86 GLY A O 1
ATOM 651 N N . GLN A 1 87 ? -10.487 11.629 -4.351 1.00 57.06 87 GLN A N 1
ATOM 652 C CA . GLN A 1 87 ? -11.158 10.378 -3.926 1.00 57.06 87 GLN A CA 1
ATOM 653 C C . GLN A 1 87 ? -10.767 9.864 -2.522 1.00 57.06 87 GLN A C 1
ATOM 655 O O . GLN A 1 87 ? -11.447 8.998 -1.973 1.00 57.06 87 GLN A O 1
ATOM 660 N N . GLY A 1 88 ? -9.698 10.386 -1.907 1.00 59.91 88 GLY A N 1
ATOM 661 C CA . GLY A 1 88 ? -9.298 10.022 -0.541 1.00 59.91 88 GLY A CA 1
ATOM 662 C C . GLY A 1 88 ? -10.327 10.417 0.527 1.00 59.91 88 GLY A C 1
ATOM 663 O O . GLY A 1 88 ? -10.462 9.731 1.541 1.00 59.91 88 GLY A O 1
ATOM 664 N N . ARG A 1 89 ? -11.108 11.478 0.281 1.00 63.56 89 ARG A N 1
ATOM 665 C CA . ARG A 1 89 ? -12.115 11.981 1.230 1.00 63.56 89 ARG A CA 1
ATOM 666 C C . ARG A 1 89 ? -13.341 11.065 1.327 1.00 63.56 89 ARG A C 1
ATOM 668 O O . ARG A 1 89 ? -13.895 10.904 2.413 1.00 63.56 89 ARG A O 1
ATOM 675 N N . ASP A 1 90 ? -13.704 10.399 0.231 1.00 72.62 90 ASP A N 1
ATOM 676 C CA . ASP A 1 90 ? -14.850 9.480 0.175 1.00 72.62 90 ASP A CA 1
ATOM 677 C C . ASP A 1 90 ? -14.585 8.177 0.937 1.00 72.62 90 ASP A C 1
ATOM 679 O O . ASP A 1 90 ? -15.474 7.650 1.609 1.00 72.62 90 ASP A O 1
ATOM 683 N N . VAL A 1 91 ? -13.338 7.695 0.919 1.00 75.12 91 VAL A N 1
ATOM 684 C CA . VAL A 1 91 ? -12.925 6.491 1.658 1.00 75.12 91 VAL A CA 1
ATOM 685 C C . VAL A 1 91 ? -13.101 6.681 3.166 1.00 75.12 91 VAL A C 1
ATOM 687 O O . VAL A 1 91 ? -13.640 5.800 3.834 1.00 75.12 91 VAL A O 1
ATOM 690 N N . LEU A 1 92 ? -12.725 7.844 3.709 1.00 74.38 92 LEU A N 1
ATOM 691 C CA . LEU A 1 92 ? -12.914 8.152 5.132 1.00 74.38 92 LEU A CA 1
ATOM 692 C C . LEU A 1 92 ? -14.392 8.135 5.539 1.00 74.38 92 LEU A C 1
ATOM 694 O O . LEU A 1 92 ? -14.725 7.656 6.622 1.00 74.38 92 LEU A O 1
ATOM 698 N N . ASN A 1 93 ? -15.282 8.625 4.677 1.00 77.69 93 ASN A N 1
ATOM 699 C CA . ASN A 1 93 ? -16.720 8.617 4.945 1.00 77.69 93 ASN A CA 1
ATOM 700 C C . ASN A 1 93 ? -17.285 7.190 4.967 1.00 77.69 93 ASN A C 1
ATOM 702 O O . ASN A 1 93 ? -18.078 6.859 5.850 1.00 77.69 93 ASN A O 1
ATOM 706 N N . VAL A 1 94 ? -16.839 6.325 4.049 1.00 82.88 94 VAL A N 1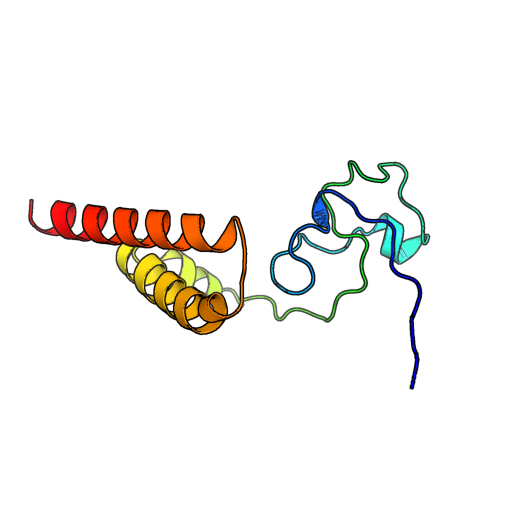
ATOM 707 C CA . VAL A 1 94 ? -17.216 4.903 4.037 1.00 82.88 94 VAL A CA 1
ATOM 708 C C . VAL A 1 94 ? -16.724 4.194 5.300 1.00 82.88 94 VAL A C 1
ATOM 710 O O . VAL A 1 94 ? -17.508 3.504 5.949 1.00 82.88 94 VAL A O 1
ATOM 713 N N . LEU A 1 95 ? -15.466 4.409 5.701 1.00 81.75 95 LEU A N 1
ATOM 714 C CA . LEU A 1 95 ? -14.901 3.799 6.911 1.00 81.75 95 LEU A CA 1
ATOM 715 C C . LEU A 1 95 ? -15.641 4.242 8.181 1.00 81.75 95 LEU A C 1
ATOM 717 O O . LEU A 1 95 ? -15.985 3.403 9.012 1.00 81.75 95 LEU A O 1
ATOM 721 N N . LYS A 1 96 ? -15.966 5.538 8.303 1.00 80.19 96 LYS A N 1
ATOM 722 C CA . LYS A 1 96 ? -16.777 6.063 9.415 1.00 80.19 96 LYS A CA 1
ATOM 723 C C . LYS A 1 96 ? -18.172 5.435 9.453 1.00 80.19 96 LYS A C 1
ATOM 725 O O . LYS A 1 96 ? -18.643 5.071 10.527 1.00 80.19 96 LYS A O 1
ATOM 730 N N . LYS A 1 97 ? -18.827 5.277 8.298 1.00 83.50 97 LYS A N 1
ATOM 731 C CA . LYS A 1 97 ? -20.147 4.635 8.206 1.00 83.50 97 LYS A CA 1
ATOM 732 C C . LYS A 1 97 ? -20.099 3.166 8.638 1.00 83.50 97 LYS A C 1
ATOM 734 O O . LYS A 1 97 ? -20.956 2.737 9.404 1.00 83.50 97 LYS A O 1
ATOM 739 N N . GLU A 1 98 ? -19.096 2.416 8.189 1.00 83.62 98 GLU A N 1
ATOM 740 C CA . GLU A 1 98 ? -18.887 1.023 8.605 1.00 83.62 98 GLU A CA 1
ATOM 741 C C . GLU A 1 98 ? -18.630 0.909 10.114 1.00 83.62 98 GLU A C 1
ATOM 743 O O . GLU A 1 98 ? -19.171 0.013 10.757 1.00 83.62 98 GLU A O 1
ATOM 748 N N . LEU A 1 99 ? -17.870 1.840 10.704 1.00 81.56 99 LEU A N 1
ATOM 749 C CA . LEU A 1 99 ? -17.635 1.882 12.150 1.00 81.56 99 LEU A CA 1
ATOM 750 C C . LEU A 1 99 ? -18.944 2.059 12.939 1.00 81.56 99 LEU A C 1
ATOM 752 O O . LEU A 1 99 ? -19.193 1.330 13.901 1.00 81.56 99 LEU A O 1
ATOM 756 N N . LEU A 1 100 ? -19.796 2.997 12.510 1.00 77.44 100 LEU A N 1
ATOM 757 C CA . LEU A 1 100 ? -21.111 3.227 13.118 1.00 77.44 100 LEU A CA 1
ATOM 758 C C . LEU A 1 100 ? -22.012 1.990 12.992 1.00 77.44 100 LEU A C 1
ATOM 760 O O . LEU A 1 100 ? -22.684 1.623 13.955 1.00 77.44 100 LEU A O 1
ATOM 764 N N . GLY A 1 101 ? -21.980 1.315 11.838 1.00 74.25 101 GLY A N 1
ATOM 765 C CA . GLY A 1 101 ? -22.728 0.079 11.601 1.00 74.25 101 GLY A CA 1
ATOM 766 C C . GLY A 1 101 ? -22.319 -1.062 12.535 1.00 74.25 101 GLY A C 1
ATOM 767 O O . GLY A 1 101 ? -23.184 -1.729 13.091 1.00 74.25 101 GLY A O 1
ATOM 768 N N . VAL A 1 102 ? -21.016 -1.246 12.776 1.00 66.88 102 VAL A N 1
ATOM 769 C CA . VAL A 1 102 ? -20.520 -2.292 13.689 1.00 66.88 102 VAL A CA 1
ATOM 770 C C . VAL A 1 102 ? -20.906 -2.006 15.148 1.00 66.88 102 VAL A C 1
ATOM 772 O O . VAL A 1 102 ? -21.245 -2.934 15.882 1.00 66.88 102 VAL A O 1
ATOM 775 N N . CYS A 1 103 ? -20.910 -0.735 15.565 1.00 58.78 103 CYS A N 1
ATOM 776 C CA . CYS A 1 103 ? -21.307 -0.339 16.921 1.00 58.78 103 CYS A CA 1
ATOM 777 C C . CYS A 1 103 ? -22.802 -0.603 17.189 1.00 58.78 103 CYS A C 1
ATOM 779 O O . CYS A 1 103 ? -23.166 -1.086 18.257 1.00 58.78 103 CYS A O 1
ATOM 781 N N . LEU A 1 104 ? -23.660 -0.366 16.190 1.00 57.94 104 LEU A N 1
ATOM 782 C CA . LEU A 1 104 ? -25.101 -0.638 16.271 1.00 57.94 104 LEU A CA 1
ATOM 783 C C . LEU A 1 104 ? -25.419 -2.141 16.335 1.00 57.94 104 LEU A C 1
ATOM 785 O O . LEU A 1 104 ? -26.370 -2.532 17.001 1.00 57.94 104 LEU A O 1
ATOM 789 N N . THR A 1 105 ? -24.613 -2.991 15.690 1.00 54.69 105 THR A N 1
ATOM 790 C CA . THR A 1 105 ? -24.782 -4.456 15.737 1.00 54.69 105 THR A CA 1
ATOM 791 C C . THR A 1 105 ? -24.210 -5.118 16.993 1.00 54.69 105 THR A C 1
ATOM 793 O O . THR A 1 105 ? -24.474 -6.291 17.221 1.00 54.69 105 THR A O 1
ATOM 796 N N . ALA A 1 106 ? -23.422 -4.402 17.801 1.00 51.62 106 ALA A N 1
ATOM 797 C CA . ALA A 1 106 ? -22.847 -4.925 19.046 1.00 51.62 106 ALA A CA 1
ATOM 798 C C . ALA A 1 106 ? -23.789 -4.788 20.266 1.00 51.62 106 ALA A C 1
ATOM 800 O O . ALA A 1 106 ? -23.462 -5.284 21.340 1.00 51.62 106 ALA A O 1
ATOM 801 N N . PHE A 1 107 ? -24.942 -4.128 20.099 1.00 43.84 107 PHE A N 1
ATOM 802 C CA . PHE A 1 107 ? -25.990 -3.939 21.115 1.00 43.84 107 PHE A CA 1
ATOM 803 C C . PHE A 1 107 ? -27.306 -4.675 20.778 1.00 43.84 107 PHE A C 1
ATOM 805 O O . PHE A 1 107 ? -28.366 -4.292 21.276 1.00 43.84 107 PHE A O 1
ATOM 812 N N . GLY A 1 108 ? -27.251 -5.708 19.931 1.00 39.75 108 GLY A N 1
ATOM 813 C CA . GLY A 1 108 ? -28.389 -6.566 19.573 1.00 39.75 108 GLY A CA 1
ATOM 814 C C . GLY A 1 108 ? -28.204 -7.996 20.044 1.00 39.75 108 GLY A C 1
ATOM 815 O O . GLY A 1 108 ? -27.077 -8.511 19.873 1.00 39.75 108 GLY A O 1
#

Foldseek 3Di:
DDPPPDFQAAALQQPPPPPPGAAADPCCVPPVDDPCGNPDNHHNGDYDDDDDQDPVSVVVVVPDPPLRVLVVVLVVLVVVVVPDPDPSVVVSVVSVVVNVVVVVVVVD

Organism: NCBI:txid1628268

Secondary structure (DSSP, 8-state):
------PPPP-GGGTTTTTTPPPBPHHHHHHS--TTGGG-SSB-S----PPPPPHHHHHHHHTS-HHHHHHHHHHHHHHHHTT--STHHHHHHHHHHHHHHHHHHTT-

Radius of gyration: 18.15 Å; chains: 1; bounding box: 48×34×42 Å

pLDDT: mean 78.69, std 15.58, range [37.56, 96.44]

Sequence (108 aa):
MSDTKQLGALSQGSRGHPFLCRRPCVHILRSGSCAHGDSCSYCHFPHEARSKLDTRQRAMCEAMPKAQFLSVLTEMLASQGAEIPGQGRDVLNVLKKELLGVCLTAFG

InterPro domains:
  IPR000571 Zinc finger, CCCH-type [PS50103] (19-47)